Protein AF-A0A538RKV1-F1 (afdb_monomer)

Sequence (138 aa):
MMQAVVVALLSGMESVSCDLCQSENAQVMCRQRDLLQVVTDEEFSVVCCGACGVFYLNNSYPRQEEIGRYYPHQYYHKPAVQPKQRTNFKQKAKELSEMIKRWSGEEYYGYPSPTRRGIWRPIRKIFLWPGKAYHAFP

Mean predicted aligned error: 15.44 Å

Solvent-accessible surface area (backbone atoms only — not comparable to full-atom values): 9011 Å² total; per-residue (Å²): 144,84,74,85,76,75,78,83,80,75,76,99,60,60,86,59,55,39,93,87,78,63,45,74,54,60,44,82,75,50,72,47,58,57,84,86,76,58,74,55,93,58,70,44,38,36,24,32,29,75,84,78,64,53,73,46,69,36,56,61,80,61,55,84,86,48,42,56,64,80,52,43,77,69,74,74,61,67,73,78,78,72,82,73,90,64,56,71,68,62,46,53,52,46,55,53,48,54,51,52,52,49,52,48,37,40,70,78,70,62,48,91,67,93,75,69,99,53,95,57,56,66,59,51,50,63,73,52,39,67,62,57,63,73,69,68,67,137

Foldseek 3Di:
DPPPPPPPPPDDAAFAADPPPRHSAKAFPDWDDDPDPNLDPDIWTWIAHPPPRDIDTRHPDPDPVCVCSVCPPVNVPDPDPPPDDDPPVVVVVVVVVVVLVVLCCCPPVVDDDPDDPDPCVVVSCVVCVVVVVVPPDD

Structure (mmCIF, N/CA/C/O backbone):
data_AF-A0A538RKV1-F1
#
_entry.id   AF-A0A538RKV1-F1
#
loop_
_atom_site.group_PDB
_atom_site.id
_atom_site.type_symbol
_atom_site.label_atom_id
_atom_site.label_alt_id
_atom_site.label_comp_id
_atom_site.label_asym_id
_atom_site.label_entity_id
_atom_site.label_seq_id
_atom_site.pdbx_PDB_ins_code
_atom_site.Cartn_x
_atom_site.Cartn_y
_atom_site.Cartn_z
_atom_site.occupancy
_atom_site.B_iso_or_equiv
_atom_site.auth_seq_id
_atom_site.auth_comp_id
_atom_site.auth_asym_id
_atom_site.auth_atom_id
_atom_site.pdbx_PDB_model_num
ATOM 1 N N . MET A 1 1 ? -3.220 -32.682 -15.663 1.00 38.44 1 MET A N 1
ATOM 2 C CA . MET A 1 1 ? -3.540 -31.246 -15.839 1.00 38.44 1 MET A CA 1
ATOM 3 C C . MET A 1 1 ? -4.884 -30.923 -15.171 1.00 38.44 1 MET A C 1
ATOM 5 O O . MET A 1 1 ? -5.848 -30.645 -15.862 1.00 38.44 1 MET A O 1
ATOM 9 N N . MET A 1 2 ? -4.988 -31.031 -13.837 1.00 31.41 2 MET A N 1
ATOM 10 C CA . MET A 1 2 ? -6.292 -30.992 -13.131 1.00 31.41 2 MET A CA 1
ATOM 11 C C . MET A 1 2 ? -6.256 -30.284 -11.761 1.00 31.41 2 MET A C 1
ATOM 13 O O . MET A 1 2 ? -7.139 -30.500 -10.943 1.00 31.41 2 MET A O 1
ATOM 17 N N . GLN A 1 3 ? -5.249 -29.444 -11.484 1.00 34.91 3 GLN A N 1
ATOM 18 C CA . GLN A 1 3 ? -5.112 -28.776 -10.173 1.00 34.91 3 GLN A CA 1
ATOM 19 C C . GLN A 1 3 ? -5.386 -27.262 -10.174 1.00 34.91 3 GLN A C 1
ATOM 21 O O . GLN A 1 3 ? -5.521 -26.686 -9.104 1.00 34.91 3 GLN A O 1
ATOM 26 N N . ALA A 1 4 ? -5.546 -26.611 -11.331 1.00 38.50 4 ALA A N 1
ATOM 27 C CA . ALA A 1 4 ? -5.751 -25.156 -11.377 1.00 38.50 4 ALA A CA 1
ATOM 28 C C . ALA A 1 4 ? -7.205 -24.706 -11.112 1.00 38.50 4 ALA A C 1
ATOM 30 O O . ALA A 1 4 ? -7.447 -23.531 -10.876 1.00 38.50 4 ALA A O 1
ATOM 31 N N . VAL A 1 5 ? -8.178 -25.625 -11.132 1.00 36.50 5 VAL A N 1
ATOM 32 C CA . VAL A 1 5 ? -9.614 -25.276 -11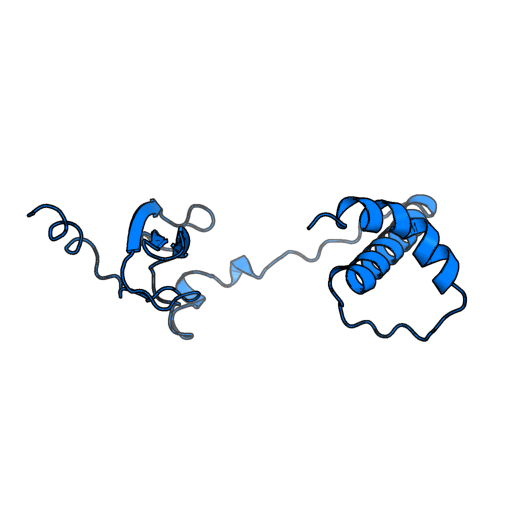.117 1.00 36.50 5 VAL A CA 1
ATOM 33 C C . VAL A 1 5 ? -10.197 -25.180 -9.694 1.00 36.50 5 VAL A C 1
ATOM 35 O O . VAL A 1 5 ? -11.278 -24.639 -9.503 1.00 36.50 5 VAL A O 1
ATOM 38 N N . VAL A 1 6 ? -9.489 -25.650 -8.659 1.00 34.47 6 VAL A N 1
ATOM 39 C CA . VAL A 1 6 ? -10.090 -25.843 -7.319 1.00 34.47 6 VAL A CA 1
ATOM 40 C C . VAL A 1 6 ? -10.098 -24.573 -6.444 1.00 34.47 6 VAL A C 1
ATOM 42 O O . VAL A 1 6 ? -10.814 -24.521 -5.450 1.00 34.47 6 VAL A O 1
ATOM 45 N N . VAL A 1 7 ? -9.364 -23.509 -6.788 1.00 44.06 7 VAL A N 1
ATOM 46 C CA . VAL A 1 7 ? -9.157 -22.374 -5.855 1.00 44.06 7 VAL A CA 1
ATOM 47 C C . VAL A 1 7 ? -10.228 -21.270 -5.958 1.00 44.06 7 VAL A C 1
ATOM 49 O O . VAL A 1 7 ? -10.282 -20.386 -5.107 1.00 44.06 7 VAL A O 1
ATOM 52 N N . ALA A 1 8 ? -11.133 -21.339 -6.938 1.00 39.03 8 ALA A N 1
ATOM 53 C CA . ALA A 1 8 ? -12.097 -20.270 -7.226 1.00 39.03 8 ALA A CA 1
ATOM 54 C C . ALA A 1 8 ? -13.367 -20.246 -6.342 1.00 39.03 8 ALA A C 1
ATOM 56 O O . ALA A 1 8 ? -14.237 -19.414 -6.570 1.00 39.03 8 ALA A O 1
ATOM 57 N N . LEU A 1 9 ? -13.522 -21.142 -5.358 1.00 36.72 9 LEU A N 1
ATOM 58 C CA . LEU A 1 9 ? -14.829 -21.381 -4.716 1.00 36.72 9 LEU A CA 1
ATOM 59 C C . LEU A 1 9 ? -14.965 -20.989 -3.238 1.00 36.72 9 LEU A C 1
ATOM 61 O O . LEU A 1 9 ? -15.884 -21.467 -2.581 1.00 36.72 9 LEU A O 1
ATOM 65 N N . LEU A 1 10 ? -14.129 -20.101 -2.694 1.00 36.47 10 LEU A N 1
ATOM 66 C CA . LEU A 1 10 ? -14.357 -19.582 -1.338 1.00 36.47 10 LEU A CA 1
ATOM 67 C C . LEU A 1 10 ? -14.189 -18.061 -1.291 1.00 36.47 10 LEU A C 1
ATOM 69 O O . LEU A 1 10 ? -13.082 -17.547 -1.444 1.00 36.47 10 LEU A O 1
ATOM 73 N N . SER A 1 11 ? -15.327 -17.408 -1.035 1.00 38.97 11 SER A N 1
ATOM 74 C CA . SER A 1 11 ? -15.572 -15.967 -0.890 1.00 38.97 11 SER A CA 1
ATOM 75 C C . SER A 1 11 ? -15.676 -15.214 -2.218 1.00 38.97 11 SER A C 1
ATOM 77 O O . SER A 1 11 ? -14.716 -15.113 -2.972 1.00 38.97 11 SER A O 1
ATOM 79 N N . GLY A 1 12 ? -16.881 -14.710 -2.508 1.00 39.53 12 GLY A N 1
ATOM 80 C CA . GLY A 1 12 ? -17.234 -13.989 -3.732 1.00 39.53 12 GLY A CA 1
ATOM 81 C C . GLY A 1 12 ? -16.485 -12.668 -3.880 1.00 39.53 12 GLY A C 1
ATOM 82 O O . GLY A 1 12 ? -17.025 -11.615 -3.565 1.00 39.53 12 GLY A O 1
ATOM 83 N N . MET A 1 13 ? -15.247 -12.741 -4.356 1.00 54.44 13 MET A N 1
ATOM 84 C CA . MET A 1 13 ? -14.418 -11.591 -4.697 1.00 54.44 13 MET A CA 1
ATOM 85 C C . MET A 1 13 ? -14.345 -11.508 -6.222 1.00 54.44 13 MET A C 1
ATOM 87 O O . MET A 1 13 ? -13.936 -12.472 -6.871 1.00 54.44 13 MET A O 1
ATOM 91 N N . GLU A 1 14 ? -14.782 -10.386 -6.794 1.00 57.41 14 GLU A N 1
ATOM 92 C CA . GLU A 1 14 ? -14.640 -10.105 -8.227 1.00 57.41 14 GLU A CA 1
ATOM 93 C C . GLU A 1 14 ? -13.159 -10.242 -8.624 1.00 57.41 14 GLU A C 1
ATOM 95 O O . GLU A 1 14 ? -12.292 -9.655 -7.983 1.00 57.41 14 GLU A O 1
ATOM 100 N N . SER A 1 15 ? -12.847 -11.045 -9.644 1.00 65.31 15 SER A N 1
ATOM 101 C CA . SER A 1 15 ? -11.478 -11.177 -10.150 1.00 65.31 15 SER A CA 1
ATOM 102 C C . SER A 1 15 ? -11.100 -9.934 -10.952 1.00 65.31 15 SER A C 1
ATOM 104 O O . SER A 1 15 ? -11.756 -9.639 -11.954 1.00 65.31 15 SER A O 1
ATOM 106 N N . VAL A 1 16 ? -10.047 -9.226 -10.540 1.00 77.00 16 VAL A N 1
ATOM 107 C CA . VAL A 1 16 ? -9.572 -8.009 -11.217 1.00 77.00 16 VAL A CA 1
ATOM 108 C C . VAL A 1 16 ? -8.377 -8.340 -12.108 1.00 77.00 16 VAL A C 1
ATOM 110 O O . VAL A 1 16 ? -7.462 -9.055 -11.700 1.00 77.00 16 VAL A O 1
ATOM 113 N N . SER A 1 17 ? -8.372 -7.820 -13.336 1.00 85.25 17 SER A N 1
ATOM 114 C CA . SER A 1 17 ? -7.248 -7.970 -14.264 1.00 85.25 17 SER A CA 1
ATOM 115 C C . SER A 1 17 ? -6.035 -7.157 -13.800 1.00 85.25 17 SER A C 1
ATOM 117 O O . SER A 1 17 ? -6.168 -6.110 -13.175 1.00 85.25 17 SER A O 1
ATOM 119 N N . CYS A 1 18 ? -4.825 -7.601 -14.139 1.00 86.25 18 CYS A N 1
ATOM 120 C CA . CYS A 1 18 ? -3.606 -6.887 -13.764 1.00 86.25 18 CYS A CA 1
ATOM 121 C C . CYS A 1 18 ? -3.544 -5.485 -14.401 1.00 86.25 18 CYS A C 1
ATOM 123 O O . CYS A 1 18 ? -3.447 -5.377 -15.621 1.00 86.25 18 CYS A O 1
ATOM 125 N N . ASP A 1 19 ? -3.455 -4.423 -13.598 1.00 85.50 19 ASP A N 1
ATOM 126 C CA . ASP A 1 19 ? -3.375 -3.036 -14.099 1.00 85.50 19 ASP A CA 1
ATOM 127 C C . ASP A 1 19 ? -2.171 -2.765 -15.019 1.00 85.50 19 ASP A C 1
ATOM 129 O O . ASP A 1 19 ? -2.197 -1.847 -15.838 1.00 85.50 19 ASP A O 1
ATOM 133 N N . LEU A 1 20 ? -1.098 -3.557 -14.898 1.00 88.38 20 LEU A N 1
ATOM 134 C CA . LEU A 1 20 ? 0.122 -3.360 -15.681 1.00 88.38 20 LEU A CA 1
ATOM 135 C C . LEU A 1 20 ? 0.069 -4.031 -17.059 1.00 88.38 20 LEU A C 1
ATOM 137 O O . LEU A 1 20 ? 0.489 -3.442 -18.050 1.00 88.38 20 LEU A O 1
ATOM 141 N N . CYS A 1 21 ? -0.381 -5.285 -17.120 1.00 91.12 21 CYS A N 1
ATOM 142 C CA . CYS A 1 21 ? -0.309 -6.103 -18.340 1.00 91.12 21 CYS A CA 1
ATOM 143 C C . CYS A 1 21 ? -1.666 -6.631 -18.815 1.00 91.12 21 CYS A C 1
ATOM 145 O O . CYS A 1 21 ? -1.716 -7.352 -19.806 1.00 91.12 21 CYS A O 1
ATOM 147 N N . GLN A 1 22 ? -2.745 -6.304 -18.100 1.00 88.56 22 GLN A N 1
ATOM 148 C CA . GLN A 1 22 ? -4.133 -6.698 -18.374 1.00 88.56 22 GLN A CA 1
ATOM 149 C C . GLN A 1 22 ? -4.387 -8.212 -18.381 1.00 88.56 22 GLN A C 1
ATOM 151 O O . GLN A 1 22 ? -5.456 -8.666 -18.769 1.00 88.56 22 GLN A O 1
ATOM 156 N N . SER A 1 23 ? -3.426 -9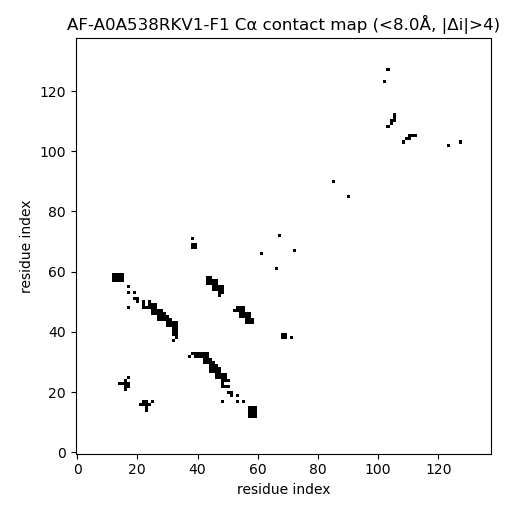.009 -17.913 1.00 87.88 23 SER A N 1
ATOM 157 C CA . SER A 1 23 ? -3.597 -10.449 -17.751 1.00 87.88 23 SER A CA 1
ATOM 158 C C . SER A 1 23 ? -4.567 -10.761 -16.611 1.00 87.88 23 SER A C 1
ATOM 160 O O . SER A 1 23 ? -4.481 -10.169 -15.533 1.00 87.88 23 SER A O 1
ATOM 162 N N . GLU A 1 24 ? -5.435 -11.744 -16.833 1.00 85.81 24 GLU A N 1
ATOM 163 C CA . GLU A 1 24 ? -6.309 -12.348 -15.816 1.00 85.81 24 GLU A CA 1
ATOM 164 C C . GLU A 1 24 ? -5.625 -13.513 -15.081 1.00 85.81 24 GLU A C 1
ATOM 166 O O . GLU A 1 24 ? -6.142 -14.042 -14.099 1.00 85.81 24 GLU A O 1
ATOM 171 N N . ASN A 1 25 ? -4.443 -13.931 -15.543 1.00 87.44 25 ASN A N 1
ATOM 172 C CA . ASN A 1 25 ? -3.699 -15.013 -14.917 1.00 87.44 25 ASN A CA 1
ATOM 173 C C . ASN A 1 25 ? -3.015 -14.509 -13.641 1.00 87.44 25 ASN A C 1
ATOM 175 O O . ASN A 1 25 ? -1.945 -13.894 -13.704 1.00 87.44 25 ASN A O 1
ATOM 179 N N . ALA A 1 26 ? -3.631 -14.780 -12.494 1.00 87.94 26 ALA A N 1
ATOM 180 C CA . ALA A 1 26 ? -3.125 -14.395 -11.187 1.00 87.94 26 ALA A CA 1
ATOM 181 C C . ALA A 1 26 ? -3.196 -15.554 -10.185 1.00 87.94 26 ALA A C 1
ATOM 183 O O . ALA A 1 26 ? -4.166 -16.311 -10.142 1.00 87.94 26 ALA A O 1
ATOM 184 N N . GLN A 1 27 ? -2.163 -15.676 -9.353 1.00 90.25 27 GLN A N 1
ATOM 185 C CA . GLN A 1 27 ? -2.081 -16.669 -8.286 1.00 90.25 27 GLN A CA 1
ATOM 186 C C . GLN A 1 27 ? -2.243 -15.994 -6.923 1.00 90.25 27 GLN A C 1
ATOM 188 O O . GLN A 1 27 ? -1.542 -15.032 -6.622 1.00 90.25 27 GLN A O 1
ATOM 193 N N . VAL A 1 28 ? -3.125 -16.524 -6.071 1.00 90.12 28 VAL A N 1
ATOM 194 C CA . VAL A 1 28 ? -3.272 -16.063 -4.680 1.00 90.12 28 VAL A CA 1
ATOM 195 C C . VAL A 1 28 ? -2.012 -16.396 -3.887 1.00 90.12 28 VAL A C 1
ATOM 197 O O . VAL A 1 28 ? -1.613 -17.556 -3.805 1.00 90.12 28 VAL A O 1
ATOM 200 N N . MET A 1 29 ? -1.412 -15.371 -3.285 1.00 92.94 29 MET A N 1
ATOM 201 C CA . MET A 1 29 ? -0.187 -15.479 -2.491 1.00 92.94 29 MET A CA 1
ATOM 202 C C . MET A 1 29 ? -0.496 -15.500 -0.999 1.00 92.94 29 MET A C 1
ATOM 204 O O . MET A 1 29 ? 0.057 -16.309 -0.258 1.00 92.94 29 MET A O 1
ATOM 208 N N . CYS A 1 30 ? -1.404 -14.633 -0.554 1.00 90.25 30 CYS A N 1
ATOM 209 C CA . CYS A 1 30 ? -1.903 -14.641 0.813 1.00 90.25 30 CYS A CA 1
ATOM 210 C C . CYS A 1 30 ? -3.310 -14.042 0.899 1.00 90.25 30 CYS A C 1
ATOM 212 O O . CYS A 1 30 ? -3.770 -13.334 -0.001 1.00 90.25 30 CYS A O 1
ATOM 214 N N . ARG A 1 31 ? -3.986 -14.343 2.008 1.00 88.69 31 ARG A N 1
ATOM 215 C CA . ARG A 1 31 ? -5.237 -13.711 2.426 1.00 88.69 31 ARG A CA 1
ATOM 216 C C . ARG A 1 31 ? -5.023 -13.101 3.800 1.00 88.69 31 ARG A C 1
ATOM 218 O O . ARG A 1 31 ? -4.396 -13.733 4.649 1.00 88.69 31 ARG A O 1
ATOM 225 N N . GLN A 1 32 ? -5.505 -11.884 4.007 1.00 86.19 32 GLN A N 1
ATOM 226 C CA . GLN A 1 32 ? -5.350 -11.187 5.275 1.00 86.19 32 GLN A CA 1
ATOM 227 C C . GLN A 1 32 ? -6.520 -10.242 5.523 1.00 86.19 32 GLN A C 1
ATOM 229 O O . GLN A 1 32 ? -7.012 -9.602 4.601 1.00 86.19 32 GLN A O 1
ATOM 234 N N . ARG A 1 33 ? -6.946 -10.131 6.779 1.00 86.19 33 ARG A N 1
ATOM 235 C CA . ARG A 1 33 ? -7.931 -9.130 7.208 1.00 86.19 33 ARG A CA 1
ATOM 236 C C . ARG A 1 33 ? -7.265 -7.781 7.452 1.00 86.19 33 ARG A C 1
ATOM 238 O O . ARG A 1 33 ? -6.038 -7.691 7.552 1.00 86.19 33 ARG A O 1
ATOM 245 N N . ASP A 1 34 ? -8.072 -6.737 7.592 1.00 82.19 34 ASP A N 1
ATOM 246 C CA . ASP A 1 34 ? -7.567 -5.466 8.100 1.00 82.19 34 ASP A CA 1
ATOM 247 C C . ASP A 1 34 ? -7.056 -5.639 9.540 1.00 82.19 34 ASP A C 1
ATOM 249 O O . ASP A 1 34 ? -7.803 -6.001 10.445 1.00 82.19 34 ASP A O 1
ATOM 253 N N . LEU A 1 35 ? -5.761 -5.384 9.738 1.00 83.38 35 LEU A N 1
ATOM 254 C CA . LEU A 1 35 ? -5.091 -5.477 11.036 1.00 83.38 35 LEU A CA 1
ATOM 255 C C . LEU A 1 35 ? -5.095 -4.151 11.806 1.00 83.38 35 LEU A C 1
ATOM 257 O O . LEU A 1 35 ? -4.782 -4.140 12.995 1.00 83.38 35 LEU A O 1
ATOM 261 N N . LEU A 1 36 ? -5.356 -3.027 11.128 1.00 81.38 36 LEU A N 1
ATOM 262 C CA . LEU A 1 36 ? -5.156 -1.690 11.688 1.00 81.38 36 LEU A CA 1
ATOM 263 C C . LEU A 1 36 ? -6.426 -1.112 12.292 1.00 81.38 36 LEU A C 1
ATOM 265 O O . LEU A 1 36 ? -6.356 -0.496 13.355 1.00 81.38 36 LEU A O 1
ATOM 269 N N . GLN A 1 37 ? -7.551 -1.214 11.588 1.00 78.19 37 GLN A N 1
ATOM 270 C CA . GLN A 1 37 ? -8.821 -0.653 12.050 1.00 78.19 37 GLN A CA 1
ATOM 271 C C . GLN A 1 37 ? -9.814 -1.754 12.439 1.00 78.19 37 GLN A C 1
ATOM 273 O O . GLN A 1 37 ? -10.653 -1.513 13.303 1.00 78.19 37 GLN A O 1
ATOM 278 N N . VAL A 1 38 ? -9.679 -2.958 11.862 1.00 81.25 38 VAL A N 1
ATOM 279 C CA . VAL A 1 38 ? -10.499 -4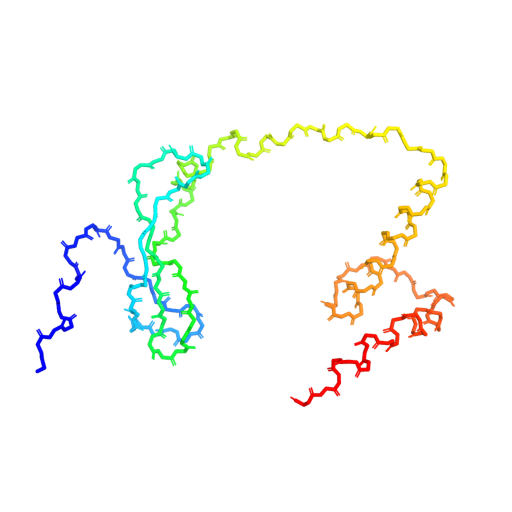.150 12.158 1.00 81.25 38 VAL A CA 1
ATOM 280 C C . VAL A 1 38 ? -11.998 -3.817 12.064 1.00 81.25 38 VAL A C 1
ATOM 282 O O . VAL A 1 38 ? -12.808 -4.194 12.905 1.00 81.25 38 VAL A O 1
ATOM 285 N N . VAL A 1 39 ? -12.366 -3.026 11.051 1.00 80.12 39 VAL A N 1
ATOM 286 C CA . VAL A 1 39 ? -13.736 -2.490 10.886 1.00 80.12 39 VAL A CA 1
ATOM 287 C C . VAL A 1 39 ? -14.673 -3.522 10.266 1.00 80.12 39 VAL A C 1
ATOM 289 O O . VAL A 1 39 ? -15.888 -3.457 10.438 1.00 80.12 39 VAL A O 1
ATOM 292 N N . THR A 1 40 ? -14.107 -4.474 9.527 1.00 80.88 40 THR A N 1
ATOM 293 C CA . THR A 1 40 ? -14.837 -5.540 8.843 1.00 80.88 40 THR A CA 1
ATOM 294 C C . THR A 1 40 ? -14.123 -6.874 9.053 1.00 80.88 40 THR A C 1
ATOM 296 O O . THR A 1 40 ? -12.907 -6.913 9.243 1.00 80.88 40 THR A O 1
ATOM 299 N N . ASP A 1 41 ? -14.879 -7.970 8.986 1.00 81.62 41 ASP A N 1
ATOM 300 C CA . ASP A 1 41 ? -14.345 -9.340 8.975 1.00 81.62 41 ASP A CA 1
ATOM 301 C C . ASP A 1 41 ? -13.907 -9.801 7.575 1.00 81.62 41 ASP A C 1
ATOM 303 O O . ASP A 1 41 ? -13.618 -10.980 7.362 1.00 81.62 41 ASP A O 1
ATOM 307 N N . GLU A 1 42 ? -13.877 -8.883 6.608 1.00 79.19 42 GLU A N 1
ATOM 308 C CA . GLU A 1 42 ? -13.557 -9.195 5.224 1.00 79.19 42 GLU A CA 1
ATOM 309 C C . GLU A 1 42 ? -12.071 -9.533 5.049 1.00 79.19 42 GLU A C 1
ATOM 311 O O . GLU A 1 42 ? -11.178 -8.921 5.644 1.00 79.19 42 GLU A O 1
ATOM 316 N N . GLU A 1 43 ? -11.805 -10.544 4.220 1.00 82.06 43 GLU A N 1
ATOM 317 C CA . GLU A 1 43 ? -10.452 -10.977 3.884 1.00 82.06 43 GLU A CA 1
ATOM 318 C C . GLU A 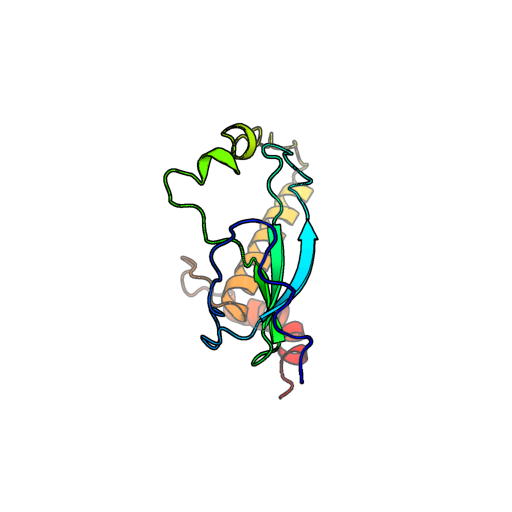1 43 ? -10.018 -10.389 2.547 1.00 82.06 43 GLU A C 1
ATOM 320 O O . GLU A 1 43 ? -10.647 -10.605 1.515 1.00 82.06 43 GLU A O 1
ATOM 325 N N . PHE A 1 44 ? -8.885 -9.699 2.554 1.00 83.69 44 PHE A N 1
ATOM 326 C CA . PHE A 1 44 ? -8.234 -9.188 1.361 1.00 83.69 44 PHE A CA 1
ATOM 327 C C . PHE A 1 44 ? -7.265 -10.232 0.819 1.00 83.69 44 PHE A C 1
ATOM 329 O O . PHE A 1 44 ? -6.436 -10.768 1.555 1.00 83.69 44 PHE A O 1
ATOM 336 N N . SER A 1 45 ? -7.343 -10.510 -0.480 1.00 87.06 45 SER A N 1
ATOM 337 C CA . SER A 1 45 ? -6.412 -11.408 -1.158 1.00 87.06 45 SER A CA 1
ATOM 338 C C . SER A 1 45 ? -5.351 -10.613 -1.911 1.00 87.06 45 SER A C 1
ATOM 340 O O . SER A 1 45 ? -5.666 -9.737 -2.717 1.00 87.06 45 SER A O 1
ATOM 342 N N . VAL A 1 46 ? -4.084 -10.934 -1.651 1.00 88.69 46 VAL A N 1
ATOM 343 C CA . VAL A 1 46 ? -2.953 -10.457 -2.450 1.00 88.69 46 VAL A CA 1
ATOM 344 C C . VAL A 1 46 ? -2.621 -11.538 -3.466 1.00 88.69 46 VAL A C 1
ATOM 346 O O . VAL A 1 46 ? -2.385 -12.696 -3.103 1.00 88.69 46 VAL A O 1
ATOM 349 N N . VAL A 1 47 ? -2.599 -11.159 -4.736 1.00 89.88 47 VAL A N 1
ATOM 350 C CA . VAL A 1 47 ? -2.296 -12.045 -5.860 1.00 89.88 47 VAL A CA 1
ATOM 351 C C . VAL A 1 47 ? -1.015 -11.609 -6.557 1.00 89.88 47 VAL A C 1
ATOM 353 O O . VAL A 1 47 ? -0.643 -10.440 -6.508 1.00 89.88 47 VAL A O 1
ATOM 356 N N . CYS A 1 48 ? -0.339 -12.550 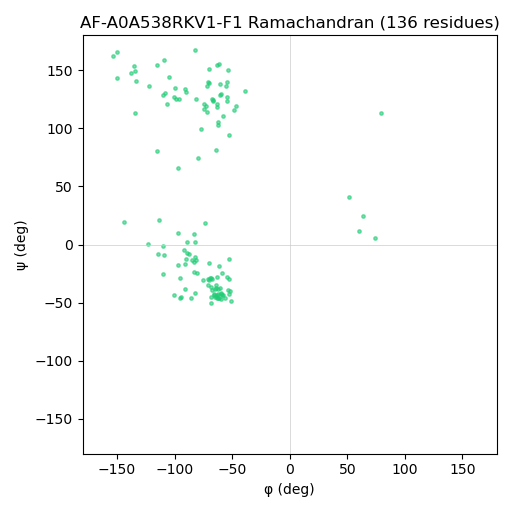-7.208 1.00 92.38 48 CYS A N 1
ATOM 357 C CA . CYS A 1 48 ? 0.789 -12.301 -8.096 1.00 92.38 48 CYS A CA 1
ATOM 358 C C . CYS A 1 48 ? 0.368 -12.590 -9.539 1.00 92.38 48 CYS A C 1
ATOM 360 O O . CYS A 1 48 ? -0.167 -13.663 -9.827 1.00 92.38 48 CYS A O 1
ATOM 362 N N . CYS A 1 49 ? 0.607 -11.646 -10.447 1.00 92.12 49 CYS A N 1
ATOM 363 C CA . CYS A 1 49 ? 0.357 -11.843 -11.870 1.00 92.12 49 CYS A CA 1
ATOM 364 C C . CYS A 1 49 ? 1.320 -12.886 -12.4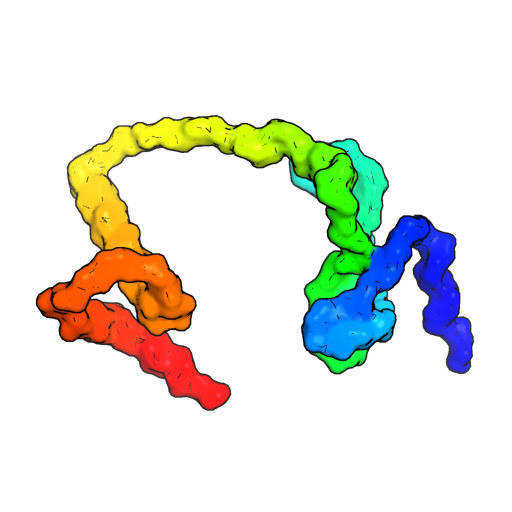53 1.00 92.12 49 CYS A C 1
ATOM 366 O O . CYS A 1 49 ? 2.535 -12.702 -12.413 1.00 92.12 49 CYS A O 1
ATOM 368 N N . GLY A 1 50 ? 0.789 -13.928 -13.091 1.00 90.38 50 GLY A N 1
ATOM 369 C CA . GLY A 1 50 ? 1.588 -14.955 -13.761 1.00 90.38 50 GLY A CA 1
ATOM 370 C C . GLY A 1 50 ? 2.301 -14.474 -15.031 1.00 90.38 50 GLY A C 1
ATOM 371 O O . GLY A 1 50 ? 3.210 -15.149 -15.501 1.00 90.38 50 GLY A O 1
ATOM 372 N N . ALA A 1 51 ? 1.909 -13.322 -15.591 1.00 90.56 51 ALA A N 1
ATOM 373 C CA . ALA A 1 51 ? 2.518 -12.765 -16.802 1.00 90.56 51 ALA A CA 1
ATOM 374 C C . ALA A 1 51 ? 3.639 -11.751 -16.508 1.00 90.56 51 ALA A C 1
ATOM 376 O O . ALA A 1 51 ? 4.692 -11.813 -17.133 1.00 90.56 51 ALA A O 1
ATOM 377 N N . CYS A 1 52 ? 3.429 -10.819 -15.569 1.00 92.12 52 CYS A N 1
ATOM 378 C CA . CYS A 1 52 ? 4.395 -9.751 -15.264 1.00 92.12 52 CYS A CA 1
ATOM 379 C C . CYS A 1 52 ? 5.016 -9.828 -13.860 1.00 92.12 52 CYS A C 1
ATOM 381 O O . CYS A 1 52 ? 5.917 -9.051 -13.559 1.00 92.12 52 CYS A O 1
ATOM 383 N N . GLY A 1 53 ? 4.537 -10.722 -12.988 1.00 91.00 53 GLY A N 1
ATOM 384 C CA . GLY A 1 53 ? 5.060 -10.896 -11.628 1.00 91.00 53 GLY A CA 1
ATOM 385 C C . GLY A 1 53 ? 4.681 -9.795 -10.630 1.00 91.00 53 GLY A C 1
ATOM 386 O O . GLY A 1 53 ? 5.178 -9.796 -9.507 1.00 91.00 53 GLY A O 1
ATOM 387 N N . VAL A 1 54 ? 3.825 -8.841 -11.011 1.00 91.81 54 VAL A N 1
ATOM 388 C CA . VAL A 1 54 ? 3.362 -7.786 -10.099 1.00 91.81 54 VAL A CA 1
ATOM 389 C C . VAL A 1 54 ? 2.409 -8.360 -9.061 1.00 91.81 54 VAL A C 1
ATOM 391 O O . VAL A 1 54 ? 1.496 -9.118 -9.391 1.00 91.81 54 VAL A O 1
ATOM 394 N N . PHE A 1 55 ? 2.601 -7.937 -7.815 1.00 91.56 55 PHE A N 1
ATOM 395 C CA . PHE A 1 55 ? 1.695 -8.218 -6.713 1.00 91.56 55 PHE A CA 1
ATOM 396 C C . PHE A 1 55 ? 0.651 -7.112 -6.592 1.00 91.56 55 PHE A C 1
ATOM 398 O O . PHE A 1 55 ? 1.001 -5.931 -6.615 1.00 91.56 55 PHE A O 1
ATOM 405 N N . TYR A 1 56 ? -0.614 -7.484 -6.437 1.00 87.50 56 TYR A N 1
ATOM 406 C CA . TYR A 1 56 ? -1.715 -6.537 -6.273 1.00 87.50 56 TYR A CA 1
ATOM 407 C C . TYR A 1 56 ? -2.835 -7.134 -5.419 1.00 87.50 56 TYR A C 1
ATOM 409 O O . TYR A 1 56 ? -2.861 -8.334 -5.140 1.00 87.50 56 TYR A O 1
ATOM 417 N N . LEU A 1 57 ? -3.739 -6.274 -4.952 1.00 85.81 57 LEU A N 1
ATOM 418 C CA . LEU A 1 57 ? -4.940 -6.695 -4.239 1.00 85.81 57 LEU A CA 1
ATOM 419 C C . LEU A 1 57 ? -5.991 -7.122 -5.258 1.00 85.81 57 LEU A C 1
ATOM 421 O O . LEU A 1 57 ? -6.341 -6.349 -6.141 1.00 85.81 57 LEU A O 1
ATOM 425 N N . ASN A 1 58 ? -6.497 -8.343 -5.120 1.00 78.12 58 ASN A N 1
ATOM 426 C CA . ASN A 1 58 ? -7.534 -8.869 -6.004 1.00 78.12 58 ASN A CA 1
ATOM 427 C C . ASN A 1 58 ? -8.943 -8.405 -5.602 1.00 78.12 58 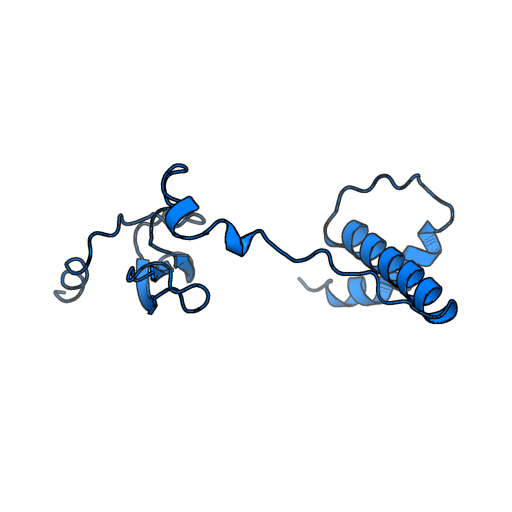ASN A C 1
ATOM 429 O O . ASN A 1 58 ? -9.880 -8.607 -6.357 1.00 78.12 58 ASN A O 1
ATOM 433 N N . ASN A 1 59 ? -9.116 -7.790 -4.424 1.00 65.81 59 ASN A N 1
ATOM 434 C CA . ASN A 1 59 ? -10.412 -7.231 -4.050 1.00 65.81 59 ASN A CA 1
ATOM 435 C C . ASN A 1 59 ? -10.655 -5.934 -4.832 1.00 65.81 59 ASN A C 1
ATOM 437 O O . ASN A 1 59 ? -9.901 -4.973 -4.663 1.00 65.81 59 ASN A O 1
ATOM 441 N N . SER A 1 60 ? -11.693 -5.950 -5.672 1.00 59.06 60 SER A N 1
ATOM 442 C CA . SER A 1 60 ? -12.237 -4.815 -6.423 1.00 59.06 60 SER A CA 1
ATOM 443 C C . SER A 1 60 ? -12.225 -3.546 -5.574 1.00 59.06 60 SER A C 1
ATOM 445 O O . SER A 1 60 ? -12.623 -3.563 -4.407 1.00 59.06 60 SER A O 1
ATOM 447 N N . TYR A 1 61 ? -11.722 -2.451 -6.148 1.00 57.94 61 TYR A N 1
ATOM 448 C CA . TYR A 1 61 ? -11.820 -1.128 -5.545 1.00 57.94 61 TYR A CA 1
ATOM 449 C C . TYR A 1 61 ? -13.264 -0.931 -5.074 1.00 57.94 61 TYR A C 1
ATOM 451 O O . TYR A 1 61 ? -14.163 -0.989 -5.916 1.00 57.94 61 TYR A O 1
ATOM 459 N N . PRO A 1 62 ? -13.511 -0.725 -3.765 1.00 63.22 62 PRO A N 1
ATOM 460 C CA . PRO A 1 62 ? -14.873 -0.572 -3.297 1.00 63.22 62 PRO A CA 1
ATOM 461 C C . PRO A 1 62 ? -15.536 0.547 -4.086 1.00 63.22 62 PRO A C 1
ATOM 463 O O . PRO A 1 62 ? -14.896 1.573 -4.362 1.00 63.22 62 PRO A O 1
ATOM 466 N N . ARG A 1 63 ? -16.812 0.367 -4.452 1.00 64.31 63 ARG A N 1
ATOM 467 C CA . ARG A 1 63 ? -17.564 1.459 -5.081 1.00 64.31 63 ARG A CA 1
ATOM 468 C C . ARG A 1 63 ? -17.458 2.673 -4.170 1.00 64.31 63 ARG A C 1
ATOM 470 O O . ARG A 1 63 ? -17.334 2.529 -2.955 1.00 64.31 63 ARG A O 1
ATOM 477 N N . GLN A 1 64 ? -17.507 3.878 -4.727 1.00 67.94 64 GLN A N 1
ATOM 478 C CA . GLN A 1 64 ? -17.292 5.097 -3.938 1.00 67.94 64 GLN A CA 1
ATOM 479 C C . GLN A 1 64 ? -18.203 5.175 -2.692 1.00 67.94 64 GLN A C 1
ATOM 481 O O . GLN A 1 64 ? -17.805 5.708 -1.659 1.00 67.94 64 GLN A O 1
ATOM 486 N N . GLU A 1 65 ? -19.388 4.572 -2.777 1.00 73.56 65 GLU A N 1
ATOM 487 C CA . GLU A 1 65 ? -20.380 4.416 -1.707 1.00 73.56 65 GLU A CA 1
ATOM 488 C C . GLU A 1 65 ? -19.938 3.465 -0.571 1.00 73.56 65 GLU A C 1
ATOM 490 O O . GLU A 1 65 ? -20.328 3.646 0.580 1.00 73.56 65 GLU A O 1
ATOM 495 N N . GLU A 1 66 ? -19.094 2.477 -0.868 1.00 75.81 66 GLU A N 1
ATOM 496 C CA . GLU A 1 66 ? -18.644 1.410 0.037 1.00 75.81 66 GLU A CA 1
ATOM 497 C C . GLU A 1 66 ? -17.285 1.710 0.686 1.00 75.81 66 GLU A C 1
ATOM 499 O O . GLU A 1 66 ? -16.958 1.139 1.727 1.00 75.81 66 GLU A O 1
ATOM 504 N N . ILE A 1 67 ? -16.502 2.646 0.130 1.00 78.88 67 ILE A N 1
ATOM 505 C CA . ILE A 1 67 ? -15.182 3.047 0.660 1.00 78.88 67 ILE A CA 1
ATOM 506 C C . ILE A 1 67 ? -15.269 3.455 2.139 1.00 78.88 67 ILE A C 1
ATOM 508 O O . ILE A 1 67 ? -14.399 3.097 2.936 1.00 78.88 67 ILE A O 1
ATOM 512 N N . GLY A 1 68 ? -16.339 4.155 2.534 1.00 77.69 68 GLY A N 1
ATOM 513 C CA . GLY A 1 68 ? -16.542 4.599 3.919 1.00 77.69 68 GLY A CA 1
ATOM 514 C C . GLY A 1 68 ? -16.646 3.458 4.939 1.00 77.69 68 GLY A C 1
ATOM 515 O O . GLY A 1 68 ? -16.440 3.684 6.130 1.00 77.69 68 GLY A O 1
ATOM 516 N N . ARG A 1 69 ? -16.921 2.231 4.481 1.00 80.12 69 ARG A N 1
ATOM 517 C CA . ARG A 1 69 ? -17.012 1.030 5.320 1.00 80.12 69 ARG A CA 1
ATOM 518 C C . ARG A 1 69 ? -15.638 0.513 5.755 1.00 80.12 69 ARG A C 1
ATOM 520 O O . ARG A 1 69 ? -15.516 -0.024 6.851 1.00 80.12 69 ARG A O 1
ATOM 527 N N . TYR A 1 70 ? -14.611 0.721 4.930 1.00 79.25 70 TYR A N 1
ATOM 528 C CA . TYR A 1 70 ? -13.226 0.329 5.220 1.00 79.25 70 TYR A CA 1
ATOM 529 C C . TYR A 1 70 ? -12.405 1.469 5.828 1.00 79.25 70 TYR A C 1
ATOM 531 O O . TYR A 1 70 ? -11.481 1.227 6.600 1.00 79.25 70 TYR A O 1
ATOM 539 N N . TYR A 1 71 ? -12.753 2.717 5.505 1.00 82.44 71 TYR A N 1
ATOM 540 C CA . TYR A 1 71 ? -12.079 3.914 6.005 1.00 82.44 71 TYR A CA 1
ATOM 541 C C . TYR A 1 71 ? -13.044 4.735 6.870 1.00 82.44 71 TYR A C 1
ATOM 543 O O . TYR A 1 71 ? -13.626 5.713 6.388 1.00 82.44 71 TYR A O 1
ATOM 551 N N . PRO A 1 72 ? -13.245 4.354 8.148 1.00 79.50 72 PRO A N 1
ATOM 552 C CA . PRO A 1 72 ? -14.151 5.065 9.036 1.00 79.50 72 PRO A CA 1
ATOM 553 C C . PRO A 1 72 ? -13.677 6.506 9.214 1.00 79.50 72 PRO A C 1
ATOM 555 O O . PRO A 1 72 ? -12.488 6.805 9.126 1.00 79.50 72 PRO A O 1
ATOM 558 N N . HIS A 1 73 ? -14.591 7.416 9.547 1.00 79.06 73 HIS A N 1
ATOM 559 C CA . HIS A 1 73 ? -14.272 8.843 9.671 1.00 79.06 73 HIS A CA 1
ATOM 560 C C . HIS A 1 73 ? -13.100 9.124 10.644 1.00 79.06 73 HIS A C 1
ATOM 562 O O . HIS A 1 73 ? -12.354 10.089 10.480 1.00 79.06 73 HIS A O 1
ATOM 568 N N . GLN A 1 74 ? -12.905 8.252 11.637 1.00 78.31 74 GLN A N 1
ATOM 569 C CA . GLN A 1 74 ? -11.797 8.291 12.595 1.00 78.31 74 GLN A CA 1
ATOM 570 C C . GLN A 1 74 ? -10.414 8.111 11.950 1.00 78.31 74 GLN A C 1
ATOM 572 O O . GLN A 1 74 ? -9.448 8.690 12.440 1.00 78.31 74 GLN A O 1
ATOM 577 N N . TYR A 1 75 ? -10.322 7.412 10.817 1.00 77.19 75 TYR A N 1
ATOM 578 C CA . TYR A 1 75 ? -9.088 7.242 10.048 1.00 77.19 75 TYR A CA 1
ATOM 579 C C . TYR A 1 75 ? -8.509 8.583 9.563 1.00 77.19 75 TYR A C 1
ATOM 581 O O . TYR A 1 75 ? -7.294 8.792 9.565 1.00 77.19 75 TYR A O 1
ATOM 589 N N . TYR A 1 76 ? -9.378 9.525 9.183 1.00 75.50 76 TYR A N 1
ATOM 590 C CA . TYR A 1 76 ? -8.976 10.847 8.690 1.00 75.50 76 TYR A CA 1
ATOM 591 C C . TYR A 1 76 ? -8.679 11.848 9.811 1.00 75.50 76 TYR A C 1
ATOM 593 O O . TYR A 1 76 ? -8.040 12.877 9.570 1.00 75.50 76 TYR A O 1
ATOM 601 N N . HIS A 1 77 ? -9.089 11.548 11.045 1.00 70.81 77 HIS A N 1
ATOM 602 C CA . HIS A 1 77 ? -8.867 12.408 12.202 1.00 70.81 77 HIS A CA 1
ATOM 603 C C . HIS A 1 77 ? -7.441 12.252 12.727 1.00 70.81 77 HIS A C 1
ATOM 605 O O . HIS A 1 77 ? -7.193 11.670 13.781 1.00 70.81 77 HIS A O 1
ATOM 611 N N . LYS A 1 78 ? -6.466 12.817 12.009 1.00 63.62 78 LYS A N 1
ATOM 612 C CA . LYS A 1 78 ? -5.170 13.107 12.628 1.00 63.62 78 LYS A CA 1
ATOM 613 C C . LYS A 1 78 ? -5.368 14.291 13.574 1.00 63.62 78 LYS A C 1
ATOM 615 O O . LYS A 1 78 ? -5.734 15.366 13.092 1.00 63.62 78 LYS A O 1
ATOM 620 N N . PRO A 1 79 ? -5.117 14.148 14.889 1.00 65.62 79 PRO A N 1
ATOM 621 C CA . PRO A 1 79 ? -5.102 15.308 15.764 1.00 65.62 79 PRO A CA 1
ATOM 622 C C . PRO A 1 79 ? -4.093 16.300 15.195 1.00 65.62 79 PRO A C 1
ATOM 624 O O . PRO A 1 79 ? -3.012 15.899 14.747 1.00 65.62 79 PRO A O 1
ATOM 627 N N . ALA A 1 80 ? -4.465 17.582 15.170 1.00 64.38 80 ALA A N 1
ATOM 628 C CA . ALA A 1 80 ? -3.577 18.640 14.718 1.00 64.38 80 ALA A CA 1
ATOM 629 C C . ALA A 1 80 ? -2.229 18.448 15.418 1.00 64.38 80 ALA A C 1
ATOM 631 O O . ALA A 1 80 ? -2.151 18.473 16.649 1.00 64.38 80 ALA A O 1
ATOM 632 N N . VAL A 1 81 ? -1.182 18.166 14.636 1.00 69.00 81 VAL A N 1
ATOM 633 C CA . VAL A 1 81 ? 0.159 17.984 15.186 1.00 69.00 81 VAL A CA 1
ATOM 634 C C . VAL A 1 81 ? 0.523 19.314 15.814 1.00 69.00 81 VAL A C 1
ATOM 636 O O . VAL A 1 81 ? 0.830 20.272 15.104 1.00 69.00 81 VAL A O 1
ATOM 639 N N . GLN A 1 82 ? 0.444 19.389 17.142 1.00 67.88 82 GLN A N 1
ATOM 640 C CA . GLN A 1 82 ? 0.769 20.621 17.832 1.00 67.88 82 GLN A CA 1
ATOM 641 C C . GLN A 1 82 ? 2.221 20.970 17.499 1.00 67.88 82 GLN A C 1
ATOM 643 O O . GLN A 1 82 ? 3.101 20.098 17.583 1.00 67.88 82 GLN A O 1
ATOM 648 N N . PRO A 1 83 ? 2.499 22.209 17.065 1.00 66.50 83 PRO A N 1
ATOM 649 C CA . PRO A 1 83 ? 3.852 22.601 16.732 1.00 66.50 83 PRO A CA 1
ATOM 650 C C . PRO A 1 83 ? 4.701 22.500 18.000 1.00 66.50 83 PRO A C 1
ATOM 652 O O . PRO A 1 83 ? 4.592 23.319 18.907 1.00 66.50 83 PRO A O 1
ATOM 655 N N . LYS A 1 84 ? 5.553 21.469 18.083 1.00 69.69 84 LYS A N 1
ATOM 656 C CA . LYS A 1 84 ? 6.539 21.353 19.165 1.00 69.69 84 LYS A CA 1
ATOM 657 C C . LYS A 1 84 ? 7.362 22.646 19.176 1.00 69.69 84 LYS A C 1
ATOM 659 O O . LYS A 1 84 ? 7.970 22.961 18.151 1.00 69.69 84 LYS A O 1
ATOM 664 N N . GLN A 1 85 ? 7.408 23.366 20.300 1.00 64.75 85 GLN A N 1
ATOM 665 C CA . GLN A 1 85 ? 8.312 24.507 20.465 1.00 64.75 85 GLN A CA 1
ATOM 666 C C . GLN A 1 85 ? 9.752 24.023 20.247 1.00 64.75 85 GLN A C 1
ATOM 668 O O . GLN A 1 85 ? 10.291 23.218 21.005 1.00 64.75 85 GLN A O 1
ATOM 673 N N . ARG A 1 86 ? 10.361 24.456 19.143 1.00 68.75 86 ARG A N 1
ATOM 674 C CA . ARG A 1 86 ? 11.748 24.142 18.782 1.00 68.75 86 ARG A CA 1
ATOM 675 C C . ARG A 1 86 ? 12.601 25.376 19.030 1.00 68.75 86 ARG A C 1
ATOM 677 O O . ARG A 1 86 ? 12.155 26.484 18.766 1.00 68.75 86 ARG A O 1
ATOM 684 N N . THR A 1 87 ? 13.835 25.188 19.479 1.00 77.88 87 THR A N 1
ATOM 685 C CA . THR A 1 87 ? 14.814 26.278 19.585 1.00 77.88 87 THR A CA 1
ATOM 686 C C . THR A 1 87 ? 15.147 26.858 18.204 1.00 77.88 87 THR A C 1
ATOM 688 O O . THR A 1 87 ? 15.058 26.148 17.199 1.00 77.88 87 THR A O 1
ATOM 691 N N . ASN A 1 88 ? 15.574 28.126 18.143 1.00 79.75 88 ASN A N 1
ATOM 692 C CA . ASN A 1 88 ? 15.853 28.841 16.884 1.00 79.75 88 ASN A CA 1
ATOM 693 C C . ASN A 1 88 ? 16.790 28.079 15.931 1.00 79.75 88 ASN A C 1
ATOM 695 O O . ASN A 1 88 ? 16.534 28.007 14.732 1.00 79.75 88 ASN A O 1
ATOM 699 N N . PHE A 1 89 ? 17.833 27.429 16.453 1.00 83.81 89 PHE A N 1
ATOM 700 C CA . PHE A 1 89 ? 18.751 26.634 15.634 1.00 83.81 89 PHE A CA 1
ATOM 701 C C . PHE A 1 89 ? 18.072 25.407 15.004 1.00 83.81 89 PHE A C 1
ATOM 703 O O . PHE A 1 89 ? 18.243 25.128 13.819 1.00 83.81 89 PHE A O 1
ATOM 710 N N . LYS A 1 90 ? 17.231 24.700 15.773 1.00 81.69 90 LYS A N 1
ATOM 711 C CA . LYS A 1 90 ? 16.459 23.551 15.273 1.00 81.69 90 LYS A CA 1
ATOM 712 C C . LYS A 1 90 ? 15.396 23.975 14.256 1.00 81.69 90 LYS A C 1
ATOM 714 O O . LYS A 1 90 ? 15.067 23.185 13.373 1.00 81.69 90 LYS A O 1
ATOM 719 N N . GLN A 1 91 ? 14.861 25.192 14.368 1.00 80.69 91 GLN A N 1
ATOM 720 C CA . GLN A 1 91 ? 13.950 25.756 13.369 1.00 80.69 91 GLN A CA 1
ATOM 721 C C . GLN A 1 91 ? 14.693 26.048 12.059 1.00 80.69 91 GLN A C 1
ATOM 723 O O . GLN A 1 91 ? 14.297 25.530 11.018 1.00 80.69 91 GLN A O 1
ATOM 728 N N . LYS A 1 92 ? 15.836 26.742 12.122 1.00 84.56 92 LYS A N 1
ATOM 729 C CA . LYS A 1 92 ? 16.684 27.033 10.952 1.00 84.56 92 LYS A CA 1
ATOM 730 C C . LYS A 1 92 ? 17.186 25.770 10.246 1.00 84.56 92 LYS A C 1
ATOM 732 O O . LYS A 1 92 ? 17.139 25.683 9.023 1.00 84.56 92 LYS A O 1
ATOM 737 N N . ALA A 1 93 ? 17.594 24.751 11.004 1.00 87.94 93 ALA A N 1
ATOM 738 C CA . ALA A 1 93 ? 17.985 23.459 10.441 1.00 87.94 93 ALA A CA 1
ATOM 739 C C . ALA A 1 93 ? 16.816 22.743 9.732 1.00 87.94 93 ALA A C 1
ATOM 741 O O . ALA A 1 93 ? 17.019 22.087 8.710 1.00 87.94 93 ALA A O 1
ATOM 742 N N . LYS A 1 94 ? 15.581 22.885 10.238 1.00 84.75 94 LYS A N 1
ATOM 743 C CA . LYS A 1 94 ? 14.376 22.338 9.595 1.00 84.75 94 LYS A CA 1
ATOM 744 C C . LYS A 1 94 ? 14.070 23.064 8.284 1.00 84.75 94 LYS A C 1
ATOM 746 O O . LYS A 1 94 ? 13.830 22.390 7.290 1.00 84.75 94 LYS A O 1
ATOM 751 N N . GLU A 1 95 ? 14.135 24.396 8.278 1.00 84.12 95 GLU A N 1
ATOM 752 C CA . GLU A 1 95 ? 13.963 25.219 7.069 1.00 84.12 95 GLU A CA 1
ATOM 753 C C . GLU A 1 95 ? 14.968 24.808 5.980 1.00 84.12 95 GLU A C 1
ATOM 755 O O . GLU A 1 95 ? 14.590 24.566 4.833 1.00 84.12 95 GLU A O 1
ATOM 760 N N . LEU A 1 96 ? 16.240 24.627 6.355 1.00 86.50 96 LEU A N 1
ATOM 761 C CA . LEU A 1 96 ? 17.277 24.146 5.442 1.00 86.50 96 LEU A CA 1
ATOM 762 C C . LEU A 1 96 ? 16.979 22.724 4.930 1.00 86.50 96 LEU A C 1
ATOM 764 O O . LEU A 1 96 ? 17.113 22.452 3.738 1.00 86.50 96 LEU A O 1
ATOM 768 N N . SER A 1 97 ? 16.543 21.816 5.809 1.00 84.56 97 SER A N 1
ATOM 769 C CA . SER A 1 97 ? 16.179 20.442 5.432 1.00 84.56 97 SER A CA 1
ATOM 770 C C . SER A 1 97 ? 14.998 20.399 4.460 1.00 84.56 97 SER A C 1
ATOM 772 O O . SER A 1 97 ? 15.029 19.646 3.487 1.00 84.56 97 SER A O 1
ATOM 774 N N . GLU A 1 98 ? 13.969 21.216 4.685 1.00 83.44 98 GLU A N 1
ATOM 775 C CA . GLU A 1 98 ? 12.808 21.321 3.796 1.00 83.44 98 GLU A CA 1
ATOM 776 C C . GLU A 1 98 ? 13.206 21.878 2.424 1.00 83.44 98 GLU A C 1
ATOM 778 O O . GLU A 1 98 ? 12.756 21.364 1.396 1.00 83.44 98 GLU A O 1
ATOM 783 N N . MET A 1 99 ? 14.127 22.843 2.389 1.00 82.56 99 MET A N 1
ATOM 784 C CA . MET A 1 99 ? 14.701 23.358 1.146 1.00 82.56 99 MET A CA 1
ATOM 785 C C . MET A 1 99 ? 15.469 22.276 0.367 1.00 82.56 99 MET A C 1
ATOM 787 O O . MET A 1 99 ? 15.254 22.120 -0.835 1.00 82.56 99 MET A O 1
ATOM 791 N N . ILE A 1 100 ? 16.316 21.489 1.038 1.00 81.25 100 ILE A N 1
ATOM 792 C CA . ILE A 1 100 ? 17.073 20.396 0.402 1.00 81.25 100 ILE A CA 1
ATOM 793 C C . ILE A 1 100 ? 16.129 19.312 -0.134 1.00 81.25 100 ILE A C 1
ATOM 795 O O . ILE A 1 100 ? 16.290 18.862 -1.269 1.00 81.25 100 ILE A O 1
ATOM 799 N N . LYS A 1 101 ? 15.115 18.917 0.649 1.00 82.31 101 LYS A N 1
ATOM 800 C CA . LYS A 1 101 ? 14.098 17.941 0.219 1.00 82.31 101 LYS A CA 1
ATOM 801 C C . LYS A 1 101 ? 13.359 18.416 -1.024 1.00 82.31 101 LYS A C 1
ATOM 803 O O . LYS A 1 101 ? 13.179 17.641 -1.958 1.00 82.31 101 LYS A O 1
ATOM 808 N N . ARG A 1 102 ? 12.990 19.697 -1.061 1.00 78.75 102 ARG A N 1
ATOM 809 C CA . ARG A 1 102 ? 12.357 20.310 -2.229 1.00 78.75 102 ARG A CA 1
ATOM 810 C C . ARG A 1 102 ? 13.268 20.274 -3.455 1.00 78.75 102 ARG A C 1
ATOM 812 O O . ARG A 1 102 ? 12.816 19.879 -4.522 1.00 78.75 102 ARG A O 1
ATOM 819 N N . TRP A 1 103 ? 14.543 20.638 -3.316 1.00 80.06 103 TRP A N 1
ATOM 820 C CA . TRP A 1 103 ? 15.489 20.570 -4.435 1.00 80.06 103 TRP A CA 1
ATOM 821 C C . TRP A 1 103 ? 15.689 19.143 -4.951 1.00 80.06 103 TRP A C 1
ATOM 823 O O . TRP A 1 103 ? 15.774 18.952 -6.160 1.00 80.06 103 TRP A O 1
ATOM 833 N N . SER A 1 104 ? 15.731 18.155 -4.055 1.00 80.88 104 SER A N 1
ATOM 834 C CA . SER A 1 104 ? 15.785 16.740 -4.435 1.00 80.88 104 SER A CA 1
ATOM 835 C C . SER A 1 104 ? 14.520 16.312 -5.195 1.00 80.88 104 SER A C 1
ATOM 837 O O . SER A 1 104 ? 14.616 15.737 -6.276 1.00 80.88 104 SER A O 1
ATOM 839 N N . GLY A 1 105 ? 13.336 16.682 -4.694 1.00 79.06 105 GL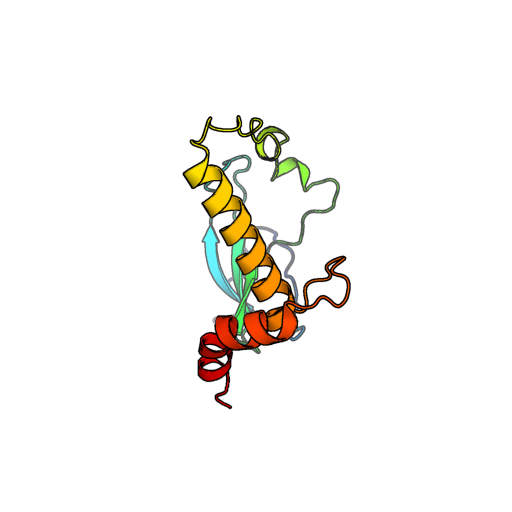Y A N 1
ATOM 840 C CA . GLY A 1 105 ? 12.048 16.411 -5.344 1.00 79.06 105 GLY A CA 1
ATOM 841 C C . GLY A 1 105 ? 11.941 16.987 -6.758 1.00 79.06 105 GLY A C 1
ATOM 842 O O . GLY A 1 105 ? 11.498 16.306 -7.678 1.00 79.06 105 GLY A O 1
ATOM 843 N N . GLU A 1 106 ? 12.397 18.224 -6.944 1.00 77.75 106 GLU A N 1
ATOM 844 C CA . GLU A 1 106 ? 12.425 18.877 -8.257 1.00 77.75 106 GLU A CA 1
ATOM 845 C C . GLU A 1 106 ? 13.422 18.214 -9.226 1.00 77.75 106 GLU A C 1
ATOM 847 O O . GLU A 1 106 ? 13.141 18.129 -10.416 1.00 77.75 106 GLU A O 1
ATOM 852 N N . GLU A 1 107 ? 14.595 17.783 -8.748 1.00 71.88 107 GLU A N 1
ATOM 853 C CA . GLU A 1 107 ? 15.668 17.270 -9.613 1.00 71.88 107 GLU A CA 1
ATOM 854 C C . GLU A 1 107 ? 15.490 15.800 -10.010 1.00 71.88 107 GLU A C 1
ATOM 856 O O . GLU A 1 107 ? 15.755 15.456 -11.157 1.00 71.88 107 GLU A O 1
ATOM 861 N N . TYR A 1 108 ? 15.084 14.940 -9.069 1.00 74.44 108 TYR A N 1
ATOM 862 C CA . TYR A 1 108 ? 14.958 13.496 -9.303 1.00 74.44 108 TYR A CA 1
ATOM 863 C C . TYR A 1 108 ? 13.561 13.099 -9.774 1.00 74.44 108 TYR A C 1
ATOM 865 O O . TYR A 1 108 ? 13.434 12.235 -10.633 1.00 74.44 108 TYR A O 1
ATOM 873 N N . TYR A 1 109 ? 12.520 13.729 -9.225 1.00 80.19 109 TYR A N 1
ATOM 874 C CA . TYR A 1 109 ? 11.129 13.325 -9.455 1.00 80.19 109 TYR A CA 1
ATOM 875 C C . TYR A 1 109 ? 10.339 14.325 -10.308 1.00 80.19 109 TYR A C 1
ATOM 877 O O . TYR A 1 109 ? 9.163 14.100 -10.575 1.00 80.19 109 TYR A O 1
ATOM 885 N N . GLY A 1 110 ? 10.950 15.443 -10.719 1.00 76.50 110 GLY A N 1
ATOM 886 C CA . GLY A 1 110 ? 10.288 16.462 -11.539 1.00 76.50 110 GLY A CA 1
ATOM 887 C C . GLY A 1 110 ? 9.106 17.149 -10.846 1.00 76.50 110 GLY A C 1
ATOM 888 O O . GLY A 1 110 ? 8.205 17.640 -11.523 1.00 76.50 110 GLY A O 1
ATOM 889 N N . TYR A 1 111 ? 9.079 17.174 -9.507 1.00 74.69 111 TYR A N 1
ATOM 890 C CA . TYR A 1 111 ? 7.939 17.697 -8.752 1.00 74.69 111 TYR A CA 1
ATOM 891 C C . TYR A 1 111 ? 7.684 19.181 -9.086 1.00 74.69 111 TYR A C 1
ATOM 893 O O . TYR A 1 111 ? 8.619 19.988 -9.000 1.00 74.69 111 TYR A O 1
ATOM 901 N N . PRO A 1 112 ? 6.446 19.579 -9.439 1.00 71.62 112 PRO A N 1
ATOM 902 C CA . PRO A 1 112 ? 6.148 20.955 -9.804 1.00 71.62 112 PRO A CA 1
ATOM 903 C C . PRO A 1 112 ? 6.309 21.852 -8.581 1.00 71.62 112 PRO A C 1
ATOM 905 O O . PRO A 1 112 ? 5.677 21.660 -7.542 1.00 71.62 112 PRO A O 1
ATOM 908 N N . SER A 1 113 ? 7.162 22.861 -8.699 1.00 66.56 113 SER A N 1
ATOM 909 C CA . SER A 1 113 ? 7.354 23.837 -7.641 1.00 66.56 113 SER A CA 1
ATOM 910 C C . SER A 1 113 ? 7.354 25.257 -8.211 1.00 66.56 113 SER A C 1
ATOM 912 O O . SER A 1 113 ? 7.795 25.482 -9.341 1.00 66.56 113 SER A O 1
ATOM 914 N N . PRO A 1 114 ? 6.897 26.255 -7.437 1.00 64.81 114 PRO A N 1
ATOM 915 C CA . PRO A 1 114 ? 6.810 27.640 -7.902 1.00 64.81 114 PRO A CA 1
ATOM 916 C C . PRO A 1 114 ? 8.179 28.349 -8.004 1.00 64.81 114 PRO A C 1
ATOM 918 O O . PRO A 1 114 ? 8.244 29.578 -7.985 1.00 64.81 114 PRO A O 1
ATOM 921 N N . THR A 1 115 ? 9.304 27.624 -8.042 1.00 61.47 115 THR A N 1
ATOM 922 C CA . THR A 1 115 ? 10.635 28.233 -7.904 1.00 61.47 115 THR A CA 1
ATOM 923 C C . THR A 1 115 ? 11.021 29.040 -9.150 1.00 61.47 115 THR A C 1
ATOM 925 O O . THR A 1 115 ? 11.271 28.499 -10.227 1.00 61.47 115 THR A O 1
ATOM 928 N N . ARG A 1 116 ? 11.141 30.363 -8.983 1.00 56.66 116 ARG A N 1
ATOM 929 C CA . ARG A 1 116 ? 11.758 31.284 -9.953 1.00 56.66 116 ARG A CA 1
ATOM 930 C C . ARG A 1 116 ? 13.227 30.892 -10.177 1.00 56.66 116 ARG A C 1
ATOM 932 O O . ARG A 1 116 ? 13.933 30.596 -9.215 1.00 56.66 116 ARG A O 1
ATOM 939 N N . ARG A 1 117 ? 13.697 30.919 -11.433 1.00 57.16 117 ARG A N 1
ATOM 940 C CA . ARG A 1 117 ? 15.095 30.655 -11.846 1.00 57.16 117 ARG A CA 1
ATOM 941 C C . ARG A 1 117 ? 16.067 31.545 -11.052 1.00 57.16 117 ARG A C 1
ATOM 943 O O . ARG A 1 117 ? 16.289 32.692 -11.417 1.00 57.16 117 ARG A O 1
ATOM 950 N N . GLY A 1 118 ? 16.598 31.024 -9.948 1.00 59.72 118 GLY A N 1
ATOM 951 C CA . GLY A 1 118 ? 17.398 31.774 -8.981 1.00 59.72 118 GLY A CA 1
ATOM 952 C C . GLY A 1 118 ? 18.879 31.398 -8.985 1.00 59.72 118 GLY A C 1
ATOM 953 O O . GLY A 1 118 ? 19.268 30.298 -9.384 1.00 59.72 118 GLY A O 1
ATOM 954 N N . ILE A 1 119 ? 19.678 32.330 -8.466 1.00 63.94 119 ILE A N 1
ATOM 955 C CA . ILE A 1 119 ? 21.152 32.383 -8.367 1.00 63.94 119 ILE A CA 1
ATOM 956 C C . ILE A 1 119 ? 21.790 31.128 -7.716 1.00 63.94 119 ILE A C 1
ATOM 958 O O . ILE A 1 119 ? 22.982 30.884 -7.853 1.00 63.94 119 ILE A O 1
ATOM 962 N N . TRP A 1 120 ? 20.990 30.263 -7.087 1.00 64.25 120 TRP A N 1
ATOM 963 C CA . TRP A 1 120 ? 21.408 29.064 -6.346 1.00 64.25 120 TRP A CA 1
ATOM 964 C C . TRP A 1 120 ? 21.512 27.776 -7.188 1.00 64.25 120 TRP A C 1
ATOM 966 O O . TRP A 1 120 ? 21.852 26.716 -6.662 1.00 64.25 120 TRP A O 1
ATOM 976 N N . ARG A 1 121 ? 21.261 27.844 -8.505 1.00 68.19 121 ARG A N 1
ATOM 977 C CA . ARG A 1 121 ? 21.419 26.715 -9.449 1.00 68.19 121 ARG A CA 1
ATOM 978 C C . ARG A 1 121 ? 22.778 25.990 -9.391 1.00 68.19 121 ARG A C 1
ATOM 980 O O . ARG A 1 121 ? 22.758 24.759 -9.358 1.00 68.19 121 ARG A O 1
ATOM 987 N N . PRO A 1 122 ? 23.939 26.675 -9.407 1.00 68.62 122 PRO A N 1
ATOM 988 C CA . PRO A 1 122 ? 25.229 25.984 -9.395 1.00 68.62 122 PRO A CA 1
ATOM 989 C C . PRO A 1 122 ? 25.495 25.283 -8.056 1.00 68.62 122 PRO A C 1
ATOM 991 O O . PRO A 1 122 ? 25.975 24.155 -8.042 1.00 68.62 122 PRO A O 1
ATOM 994 N N . ILE A 1 123 ? 25.084 25.890 -6.939 1.00 72.25 123 ILE A N 1
ATOM 995 C CA . ILE A 1 123 ? 25.225 25.311 -5.594 1.00 72.25 123 ILE A CA 1
ATOM 996 C C . ILE A 1 123 ? 24.356 24.058 -5.457 1.00 72.25 123 ILE A C 1
ATOM 998 O O . ILE A 1 123 ? 24.822 23.025 -4.981 1.00 72.25 123 ILE A O 1
ATOM 1002 N N . ARG A 1 124 ? 23.113 24.113 -5.949 1.00 70.94 124 ARG A N 1
ATOM 1003 C CA . ARG A 1 124 ? 22.222 22.949 -6.002 1.00 70.94 124 ARG A CA 1
ATOM 1004 C C . ARG A 1 124 ? 22.816 21.812 -6.833 1.00 70.94 124 ARG A C 1
ATOM 1006 O O . ARG A 1 124 ? 22.736 20.663 -6.410 1.00 70.94 124 ARG A O 1
ATOM 1013 N N . LYS A 1 125 ? 23.419 22.126 -7.989 1.00 68.62 125 LYS A N 1
ATOM 1014 C CA . LYS A 1 125 ? 24.095 21.124 -8.824 1.00 68.62 125 LYS A CA 1
ATOM 1015 C C . LYS A 1 125 ? 25.222 20.439 -8.066 1.00 68.62 125 LYS A C 1
ATOM 1017 O O . LYS A 1 125 ? 25.250 19.224 -8.100 1.00 68.62 125 LYS A O 1
ATOM 1022 N N . ILE A 1 126 ? 26.082 21.186 -7.372 1.00 74.44 126 ILE A N 1
ATOM 1023 C CA . ILE A 1 126 ? 27.210 20.633 -6.600 1.00 74.44 126 ILE A CA 1
ATOM 1024 C C . ILE A 1 126 ? 26.714 19.776 -5.426 1.00 74.44 126 ILE A C 1
ATOM 1026 O O . ILE A 1 126 ? 27.198 18.668 -5.226 1.00 74.44 126 ILE A O 1
ATOM 1030 N N . PHE A 1 127 ? 25.718 20.251 -4.675 1.00 70.62 127 PHE A N 1
ATOM 1031 C CA . PHE A 1 127 ? 25.227 19.553 -3.483 1.00 70.62 127 PHE A CA 1
ATOM 1032 C C . PHE A 1 127 ? 24.443 18.270 -3.804 1.00 70.62 127 PHE A C 1
ATOM 1034 O O . PHE A 1 127 ? 24.531 17.290 -3.071 1.00 70.62 127 PHE A O 1
ATOM 1041 N N . LEU A 1 128 ? 23.685 18.254 -4.905 1.00 67.19 128 LEU A N 1
ATOM 1042 C CA . LEU A 1 128 ? 22.941 17.072 -5.364 1.00 67.19 128 LEU A CA 1
ATOM 1043 C C . LEU A 1 128 ? 23.738 16.198 -6.346 1.00 67.19 128 LEU A C 1
ATOM 1045 O O . LEU A 1 128 ? 23.261 15.126 -6.722 1.00 67.19 128 LEU A O 1
ATOM 1049 N N . TRP A 1 129 ? 24.935 16.638 -6.750 1.00 62.41 129 TRP A N 1
ATOM 1050 C CA . TRP A 1 129 ? 25.842 15.912 -7.639 1.00 62.41 129 TRP A CA 1
ATOM 1051 C C . TRP A 1 129 ? 26.149 14.476 -7.193 1.00 62.41 129 TRP A C 1
ATOM 1053 O O . TRP A 1 129 ? 26.096 13.601 -8.059 1.00 62.41 129 TRP A O 1
ATOM 1063 N N . PRO A 1 130 ? 26.399 14.173 -5.897 1.00 63.81 130 PRO A N 1
ATOM 1064 C CA . PRO A 1 130 ? 26.766 12.813 -5.521 1.00 63.81 130 PRO A CA 1
ATOM 1065 C C . PRO A 1 130 ? 25.642 11.809 -5.803 1.00 63.81 130 PRO A C 1
ATOM 1067 O O . PRO A 1 130 ? 25.929 10.730 -6.295 1.00 63.81 130 PRO A O 1
ATOM 1070 N N . GLY A 1 131 ? 24.363 12.158 -5.614 1.00 56.34 131 GLY A N 1
ATOM 1071 C CA . GLY A 1 131 ? 23.256 11.235 -5.914 1.00 56.34 131 GLY A CA 1
ATOM 1072 C C . GLY A 1 131 ? 23.049 10.965 -7.414 1.00 56.3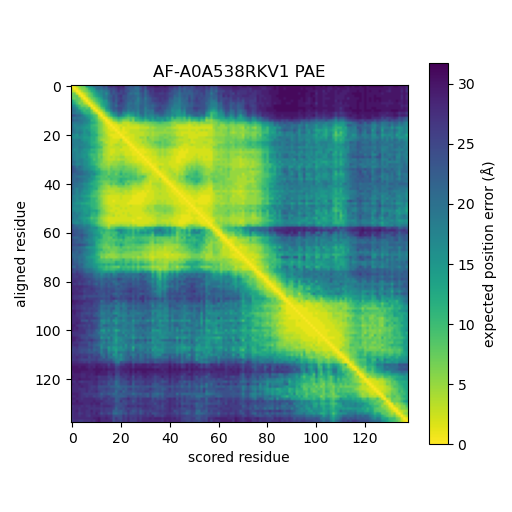4 131 GLY A C 1
ATOM 1073 O O . GLY A 1 131 ? 22.642 9.867 -7.788 1.00 56.34 131 GLY A O 1
ATOM 1074 N N . LYS A 1 132 ? 23.394 11.921 -8.291 1.00 55.66 132 LYS A N 1
ATOM 1075 C CA . LYS A 1 132 ? 23.322 11.731 -9.750 1.00 55.66 132 LYS A CA 1
ATOM 1076 C C . LYS A 1 132 ? 24.392 10.771 -10.260 1.00 55.66 132 LYS A C 1
ATOM 1078 O O . LYS A 1 132 ? 24.157 10.096 -11.253 1.00 55.66 132 LYS A O 1
ATOM 1083 N N . ALA A 1 133 ? 25.542 10.710 -9.588 1.00 58.47 133 ALA A N 1
ATOM 1084 C CA . ALA A 1 133 ? 26.608 9.777 -9.931 1.00 58.47 133 ALA A CA 1
ATOM 1085 C C . ALA A 1 133 ? 26.236 8.319 -9.602 1.00 58.47 133 ALA A C 1
ATOM 1087 O O . ALA A 1 133 ? 26.658 7.418 -10.317 1.00 58.47 133 ALA A O 1
ATOM 1088 N N . TYR A 1 134 ? 25.414 8.080 -8.570 1.00 58.03 134 TYR A N 1
ATOM 1089 C CA . TYR A 1 134 ? 25.015 6.723 -8.167 1.00 58.03 134 TYR A CA 1
ATOM 1090 C C . TYR A 1 134 ? 23.835 6.143 -8.965 1.00 58.03 134 TYR A C 1
ATOM 1092 O O . TYR A 1 134 ? 23.720 4.928 -9.061 1.00 58.03 134 TYR A O 1
ATOM 1100 N N . HIS A 1 135 ? 22.981 6.982 -9.563 1.00 55.75 135 HIS A N 1
ATOM 1101 C CA . HIS A 1 135 ? 21.866 6.541 -10.420 1.00 55.75 135 HIS A CA 1
ATOM 1102 C C . HIS A 1 135 ? 22.190 6.567 -11.924 1.00 55.75 135 HIS A C 1
ATOM 1104 O O . HIS A 1 135 ? 21.302 6.388 -12.751 1.00 55.75 135 HIS A O 1
ATOM 1110 N N . ALA A 1 136 ? 23.456 6.783 -12.283 1.00 52.22 136 ALA A N 1
ATOM 1111 C CA . ALA A 1 136 ? 23.951 6.677 -13.650 1.00 52.22 136 ALA A CA 1
ATOM 1112 C C . ALA A 1 136 ? 24.583 5.293 -13.881 1.00 52.22 136 ALA A C 1
ATOM 1114 O O . ALA A 1 136 ? 25.788 5.186 -14.072 1.00 52.22 136 ALA A O 1
ATOM 1115 N N . PHE A 1 137 ? 23.779 4.232 -13.832 1.00 35.84 137 PHE A N 1
ATOM 1116 C CA . PHE A 1 137 ? 24.142 2.909 -14.353 1.00 35.84 137 PHE A CA 1
ATOM 1117 C C . PHE A 1 137 ? 22.927 2.320 -15.099 1.00 35.84 137 PHE A C 1
ATOM 1119 O O . PHE A 1 137 ? 21.804 2.703 -14.771 1.00 35.84 137 PHE A O 1
ATOM 1126 N N . PRO A 1 138 ? 23.179 1.524 -16.156 1.00 47.81 138 PRO A N 1
ATOM 1127 C CA . PRO A 1 138 ? 22.351 1.414 -17.362 1.00 47.81 138 PRO A CA 1
ATOM 1128 C C . PRO A 1 138 ? 20.997 0.734 -17.169 1.00 47.81 138 PRO A C 1
ATOM 1130 O O . PRO A 1 138 ? 20.884 -0.134 -16.275 1.00 47.81 138 PRO A O 1
#

pLDDT: mean 72.64, std 15.48, range [31.41, 92.94]

Secondary structure (DSSP, 8-state):
--SSSGGGGSS--PPPPPTTT----EEEEEEEE-SSS----PEEEEEEETTT--EEE-S-PPPTTTHHHHS-HHHH-----------HHHHHHHHHHHHHHHHHHHHHS---------TTHHHHHHHHHHHHHHS---

Radius of gyration: 23.58 Å; Cα contacts (8 Å, |Δi|>4): 110; chains: 1; bounding box: 48×64×39 Å

Nearest PDB structures (foldseek):
  7eez-assembly1_A  TM=5.263E-01  e=1.992E+00  Zea mays
  3kxt-assembly1_A  TM=4.901E-01  e=6.776E+00  Saccharolobus solfataricus
  8hnk-assembly1_L  TM=2.999E-01  e=4.316E+00  Homo sapiens